Protein AF-F0UV39-F1 (afdb_monomer)

Radius of gyration: 35.72 Å; Cα contacts (8 Å, |Δi|>4): 2; chains: 1; bounding box: 64×49×95 Å

Foldseek 3Di:
DDDPPCPPVVVVVVVVVVVVVVVVVVVVVVVVVVVVVVVVVVVVVVVVVVVVVVPDDDDCPDDQDPVNVVVPDDPDDPPPDDDDDDDPDPDDPPPDDPDPPVVVVVVVVVVVVVVD

Organism: Ajellomyces capsulatus (strain H88) (NCBI:txid544711)

Secondary structure (DSSP, 8-state):
--------HHHHHHHHHHHHHHHHHHHHHHHHHHHHHHHHHHHHHHHHHHHHHHTPPPP-SSPPPHHHHHHT-PPPP-------PPPP-S-----PPPPPGGGTHHHHHHHHHT--

Sequence (116 aa):
MGKGLENTPLDLVEGFDQINKACEYGMVSATIMKKQYQDIFTVNEKERQKRQRSNRPIQREEGLTREEAAELTIPDAEPVEQPVIQPPVPGQVRDCLPPSVACRARAHVMEWSNKR

Solvent-accessible surface area (backbone atoms only — not comparable to full-atom values): 7573 Å² total; per-residue (Å²): 136,82,81,77,82,77,79,50,75,65,60,56,52,54,49,49,53,51,51,52,52,51,52,52,50,49,52,52,51,52,50,53,51,52,51,54,49,52,53,54,49,52,53,50,51,52,52,51,52,50,51,54,60,72,67,51,78,80,83,73,91,81,65,84,45,75,64,60,51,54,72,69,50,76,76,78,74,75,84,72,85,66,83,86,74,80,80,80,77,93,77,79,76,76,79,72,76,73,80,60,76,73,63,67,63,51,58,72,55,51,62,66,63,74,76,113

Structure (mmCIF, N/CA/C/O backbone):
data_AF-F0UV39-F1
#
_entry.id   AF-F0UV39-F1
#
loop_
_atom_site.group_PDB
_atom_site.id
_atom_site.type_symbol
_atom_site.label_atom_id
_atom_site.label_alt_id
_atom_site.label_comp_id
_atom_site.label_asym_id
_atom_site.label_entity_id
_atom_site.label_seq_id
_atom_site.pdbx_PDB_ins_code
_atom_site.Cartn_x
_atom_site.Cartn_y
_atom_site.Cartn_z
_atom_site.occupancy
_atom_site.B_iso_or_equiv
_atom_site.auth_seq_id
_atom_site.auth_comp_id
_atom_site.auth_asym_id
_atom_site.auth_atom_id
_atom_site.pdbx_PDB_model_num
ATOM 1 N N . MET A 1 1 ? 42.030 4.251 -36.827 1.00 40.44 1 MET A N 1
ATOM 2 C CA . MET A 1 1 ? 40.898 3.348 -37.122 1.00 40.44 1 MET A CA 1
ATOM 3 C C . MET A 1 1 ? 39.705 3.803 -36.294 1.00 40.44 1 MET A C 1
ATOM 5 O O . MET A 1 1 ? 39.590 3.414 -35.141 1.00 40.44 1 MET A O 1
ATOM 9 N N . GLY A 1 2 ? 38.898 4.721 -36.828 1.00 50.06 2 GLY A N 1
ATOM 10 C CA . GLY A 1 2 ? 37.677 5.171 -36.160 1.00 50.06 2 GLY A CA 1
ATO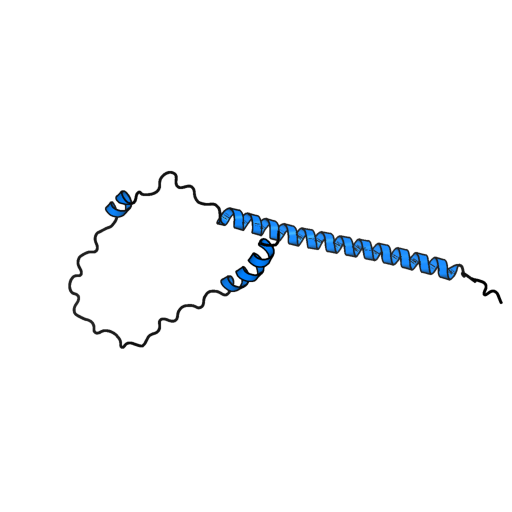M 11 C C . GLY A 1 2 ? 36.570 4.169 -36.448 1.00 50.06 2 GLY A C 1
ATOM 12 O O . GLY A 1 2 ? 36.249 3.946 -37.612 1.00 50.06 2 GLY A O 1
ATOM 13 N N . LYS A 1 3 ? 36.026 3.528 -35.414 1.00 52.56 3 LYS A N 1
ATOM 14 C CA . LYS A 1 3 ? 34.785 2.771 -35.562 1.00 52.56 3 LYS A CA 1
ATOM 15 C C . LYS A 1 3 ? 33.659 3.796 -35.620 1.00 52.56 3 LYS A C 1
ATOM 17 O O . LYS A 1 3 ? 33.402 4.476 -34.631 1.00 52.56 3 LYS A O 1
ATOM 22 N N . GLY A 1 4 ? 33.077 3.958 -36.805 1.00 50.16 4 GLY A N 1
ATOM 23 C CA . GLY A 1 4 ? 31.847 4.711 -36.980 1.00 50.16 4 GLY A CA 1
ATOM 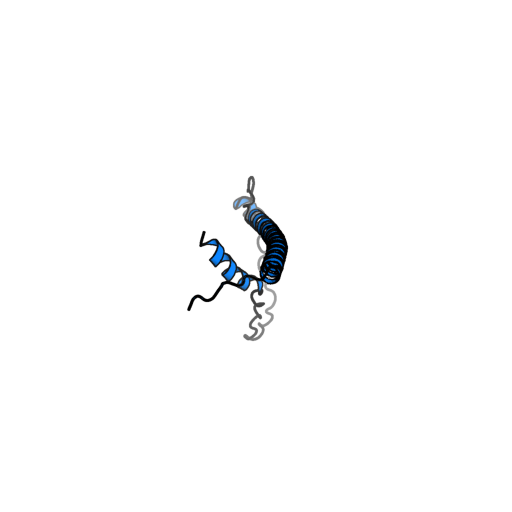24 C C . GLY A 1 4 ? 30.766 4.078 -36.114 1.00 50.16 4 GLY A C 1
ATOM 25 O O . GLY A 1 4 ? 30.507 2.881 -36.215 1.00 50.16 4 GLY A O 1
ATOM 26 N N . LEU A 1 5 ? 30.196 4.879 -35.219 1.00 58.59 5 LEU A N 1
ATOM 27 C CA . LEU A 1 5 ? 28.942 4.583 -34.540 1.00 58.59 5 LEU A CA 1
ATOM 28 C C . LEU A 1 5 ? 27.835 4.630 -35.595 1.00 58.59 5 LEU A C 1
ATOM 30 O O . LEU A 1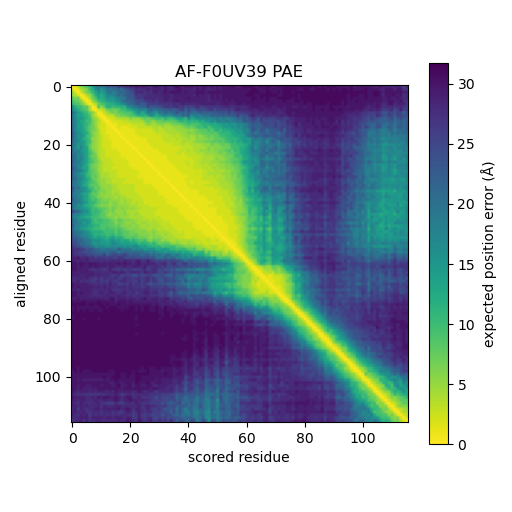 5 ? 27.194 5.660 -35.795 1.00 58.59 5 LEU A O 1
ATOM 34 N N . GLU A 1 6 ? 27.652 3.529 -36.316 1.00 56.22 6 GLU A N 1
ATOM 35 C CA . GLU A 1 6 ? 26.473 3.312 -37.148 1.00 56.22 6 GLU A CA 1
ATOM 36 C C . GLU A 1 6 ? 25.294 2.991 -36.225 1.00 56.22 6 GLU A C 1
ATOM 38 O O . GLU A 1 6 ? 24.884 1.845 -36.060 1.00 56.22 6 GLU A O 1
ATOM 43 N N . ASN A 1 7 ? 24.762 4.030 -35.577 1.00 62.28 7 ASN A N 1
ATOM 44 C CA . ASN A 1 7 ? 23.456 3.959 -34.936 1.00 62.28 7 ASN A CA 1
ATOM 45 C C . ASN A 1 7 ? 22.424 3.870 -36.061 1.00 62.28 7 ASN A C 1
ATOM 47 O O . ASN A 1 7 ? 22.028 4.874 -36.659 1.00 62.28 7 ASN A O 1
ATOM 51 N N . THR A 1 8 ? 22.056 2.641 -36.402 1.00 65.06 8 THR A N 1
ATOM 52 C CA . THR A 1 8 ? 21.027 2.369 -37.400 1.00 65.06 8 THR A CA 1
ATOM 53 C C . THR A 1 8 ? 19.691 2.857 -36.825 1.00 65.06 8 THR A C 1
ATOM 55 O O . THR A 1 8 ? 19.390 2.531 -35.680 1.00 65.06 8 THR A O 1
ATOM 58 N N . PRO A 1 9 ? 18.860 3.615 -37.561 1.00 64.62 9 PRO A N 1
ATOM 59 C CA . PRO A 1 9 ? 17.606 4.169 -37.031 1.00 64.62 9 PRO A CA 1
ATOM 60 C C . PRO A 1 9 ? 16.635 3.125 -36.446 1.00 64.62 9 PRO A C 1
ATOM 62 O O . PRO A 1 9 ? 15.813 3.473 -35.604 1.00 64.62 9 PRO A O 1
ATOM 65 N N . LEU A 1 10 ? 16.760 1.851 -36.836 1.00 67.50 10 LEU A N 1
ATOM 66 C CA . LEU A 1 10 ? 16.039 0.714 -36.248 1.00 67.50 10 LEU A CA 1
ATOM 67 C C . LEU A 1 10 ? 16.393 0.463 -34.771 1.00 67.50 10 LEU A C 1
ATOM 69 O O . LEU A 1 10 ? 15.491 0.264 -33.965 1.00 67.50 10 LEU A O 1
ATOM 73 N N . ASP A 1 11 ? 17.673 0.552 -34.406 1.00 79.25 11 ASP A N 1
ATOM 74 C CA . ASP A 1 11 ? 18.163 0.304 -33.040 1.00 79.25 11 ASP A CA 1
ATOM 75 C C . ASP A 1 11 ? 17.634 1.361 -32.052 1.00 79.25 11 ASP A C 1
ATOM 77 O O . ASP A 1 11 ? 17.268 1.076 -30.912 1.00 79.25 11 ASP A O 1
ATOM 81 N N . LEU A 1 12 ? 17.479 2.600 -32.531 1.00 84.31 12 LEU A N 1
ATOM 82 C CA . LEU A 1 12 ? 16.901 3.689 -31.749 1.00 84.31 12 LEU A CA 1
ATOM 83 C C . LEU A 1 12 ? 15.397 3.486 -31.492 1.00 84.31 12 LEU A C 1
ATOM 85 O O . LEU A 1 12 ? 14.927 3.731 -30.382 1.00 84.31 12 LEU A O 1
ATOM 89 N N . VAL A 1 13 ? 14.641 3.037 -32.500 1.00 87.56 13 VAL A N 1
ATOM 90 C CA . VAL A 1 13 ? 13.196 2.769 -32.373 1.00 87.56 13 VAL A CA 1
ATOM 91 C C . VAL A 1 13 ? 12.943 1.588 -31.435 1.00 87.56 13 VAL A C 1
ATOM 93 O O . VAL A 1 13 ? 12.091 1.682 -30.553 1.00 87.56 13 VAL A O 1
ATOM 96 N N . GLU A 1 14 ? 13.732 0.517 -31.548 1.00 90.62 14 GLU A N 1
ATOM 97 C CA . GLU A 1 14 ? 13.666 -0.622 -30.626 1.00 90.62 14 GLU A CA 1
ATOM 98 C C . GLU A 1 14 ? 14.023 -0.222 -29.187 1.00 90.62 14 GLU A C 1
ATOM 100 O O . GLU A 1 14 ? 13.368 -0.665 -28.238 1.00 90.62 14 GLU A O 1
ATOM 105 N N . GLY A 1 15 ? 15.010 0.662 -29.010 1.00 91.00 15 GLY A N 1
ATOM 106 C CA . GLY A 1 15 ? 15.348 1.242 -27.711 1.00 91.00 15 GLY A CA 1
ATOM 107 C C . GLY A 1 15 ? 14.188 2.030 -27.093 1.00 91.00 15 GLY A C 1
ATOM 108 O O . GLY A 1 15 ? 13.886 1.858 -25.910 1.00 91.00 15 GLY A O 1
ATOM 109 N N . PHE A 1 16 ? 13.481 2.844 -27.884 1.00 92.31 16 PHE A N 1
ATOM 110 C CA . PHE A 1 16 ? 12.291 3.563 -27.414 1.00 92.31 16 PHE A CA 1
ATOM 111 C C . PHE A 1 16 ? 11.148 2.621 -27.025 1.00 92.31 16 PHE A C 1
ATOM 113 O O . PHE A 1 16 ? 10.516 2.828 -25.988 1.00 92.31 16 PHE A O 1
ATOM 120 N N . ASP A 1 17 ? 10.917 1.553 -27.786 1.00 94.38 17 ASP A N 1
ATOM 121 C CA . ASP A 1 17 ? 9.909 0.547 -27.444 1.00 94.38 17 ASP A CA 1
ATOM 122 C C . ASP A 1 17 ? 10.227 -0.171 -26.130 1.00 94.38 17 ASP A C 1
ATOM 124 O O . ASP A 1 17 ? 9.328 -0.446 -25.331 1.00 94.38 17 ASP A O 1
ATOM 128 N N . GLN A 1 18 ? 11.503 -0.464 -25.870 1.00 95.50 18 GLN A N 1
ATOM 129 C CA . GLN A 1 18 ? 11.931 -1.044 -24.597 1.00 95.50 18 GLN A CA 1
ATOM 130 C C . GLN A 1 18 ? 11.714 -0.074 -23.431 1.00 95.50 18 GLN A C 1
ATOM 132 O O . GLN A 1 18 ? 11.235 -0.495 -22.376 1.00 95.50 18 GLN A O 1
ATOM 137 N N . ILE A 1 19 ? 12.002 1.217 -23.624 1.00 96.00 19 ILE A N 1
ATOM 138 C CA . ILE A 1 19 ? 11.745 2.260 -22.621 1.00 96.00 19 ILE A CA 1
ATOM 139 C C . ILE A 1 19 ? 10.245 2.352 -22.322 1.00 96.00 19 ILE A C 1
ATOM 141 O O . ILE A 1 19 ? 9.857 2.307 -21.156 1.00 96.00 19 ILE A O 1
ATOM 145 N N . ASN A 1 20 ? 9.396 2.399 -23.352 1.00 96.44 20 ASN A N 1
ATOM 146 C CA . ASN A 1 20 ? 7.942 2.456 -23.185 1.00 96.44 20 ASN A CA 1
ATOM 147 C C . ASN A 1 20 ? 7.418 1.241 -22.404 1.00 96.44 20 ASN A C 1
ATOM 149 O O . ASN A 1 20 ? 6.708 1.404 -21.410 1.00 96.44 20 ASN A O 1
ATOM 153 N N . LYS A 1 21 ? 7.849 0.028 -22.773 1.00 97.00 21 LYS A N 1
ATOM 154 C CA . LYS A 1 21 ? 7.489 -1.212 -22.063 1.00 97.00 21 LYS A CA 1
ATOM 155 C C . LYS A 1 21 ? 7.944 -1.199 -20.603 1.00 97.00 21 LYS A C 1
ATOM 157 O O . LYS A 1 21 ? 7.194 -1.610 -19.717 1.00 97.00 21 LYS A O 1
ATOM 162 N N . ALA A 1 22 ? 9.158 -0.720 -20.332 1.00 97.38 22 ALA A N 1
ATOM 163 C CA . ALA A 1 22 ? 9.676 -0.610 -18.972 1.00 97.38 22 ALA A CA 1
ATOM 164 C C . ALA A 1 22 ? 8.862 0.390 -18.135 1.00 97.38 22 ALA A C 1
ATOM 166 O O . ALA A 1 22 ? 8.543 0.107 -16.977 1.00 97.38 22 ALA A O 1
ATOM 167 N N . CYS A 1 23 ? 8.475 1.527 -18.721 1.00 97.62 23 CYS A N 1
ATOM 168 C CA . CYS A 1 23 ? 7.614 2.514 -18.074 1.00 97.62 23 CYS A CA 1
ATOM 169 C C . CYS A 1 23 ? 6.231 1.938 -17.745 1.00 97.62 23 CYS A C 1
ATOM 171 O O . CYS A 1 23 ? 5.766 2.081 -16.613 1.00 97.62 23 CYS A O 1
ATOM 173 N N . GLU A 1 24 ? 5.592 1.250 -18.692 1.00 97.38 24 GLU A N 1
ATOM 174 C CA . GLU A 1 24 ? 4.300 0.590 -18.480 1.00 97.38 24 GLU A CA 1
ATOM 175 C C . GLU A 1 24 ? 4.368 -0.440 -17.352 1.00 97.38 24 GLU A C 1
ATOM 177 O O . GLU A 1 24 ? 3.567 -0.396 -16.413 1.00 97.38 24 GLU A O 1
ATOM 182 N N . TYR A 1 25 ? 5.372 -1.318 -17.387 1.00 98.12 25 TYR A N 1
ATOM 183 C CA . TYR A 1 25 ? 5.578 -2.311 -16.340 1.00 98.12 25 TYR A CA 1
ATOM 184 C C . TYR A 1 25 ? 5.809 -1.655 -14.972 1.00 98.12 25 TYR A C 1
ATOM 186 O O . TYR A 1 25 ? 5.214 -2.065 -13.972 1.00 98.12 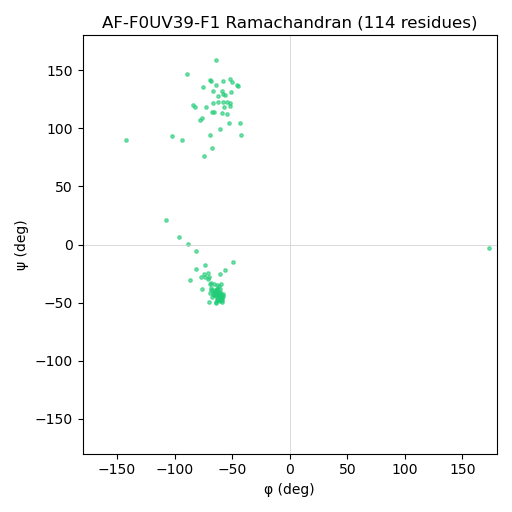25 TYR A O 1
ATOM 194 N N . GLY A 1 26 ? 6.619 -0.593 -14.926 1.00 98.12 26 GLY A N 1
ATOM 195 C CA . GLY A 1 26 ? 6.864 0.184 -13.714 1.00 98.12 26 GLY A CA 1
ATOM 196 C C . GLY A 1 26 ? 5.581 0.764 -13.115 1.00 98.12 26 GLY A C 1
ATOM 197 O O . GLY A 1 26 ? 5.350 0.634 -11.911 1.00 98.12 26 GLY A O 1
ATOM 198 N N . MET A 1 27 ? 4.702 1.336 -13.944 1.00 98.25 27 MET A N 1
ATOM 199 C CA . MET A 1 27 ? 3.410 1.875 -13.499 1.00 98.25 27 MET A CA 1
ATOM 200 C C . MET A 1 27 ? 2.472 0.786 -12.970 1.00 98.25 27 MET A C 1
ATOM 202 O O . MET A 1 27 ? 1.845 0.963 -11.919 1.00 98.25 27 MET A O 1
ATOM 206 N N . VAL A 1 28 ? 2.387 -0.351 -13.665 1.00 98.12 28 VAL A N 1
ATOM 207 C CA . VAL A 1 28 ? 1.564 -1.492 -13.235 1.00 98.12 28 VAL A CA 1
ATOM 208 C C . VAL A 1 28 ? 2.074 -2.036 -11.900 1.00 98.12 28 VAL A C 1
ATOM 210 O O . VAL A 1 28 ? 1.293 -2.183 -10.958 1.00 98.12 28 VAL A O 1
ATOM 213 N N . SER A 1 29 ? 3.386 -2.243 -11.771 1.00 97.88 29 SER A N 1
ATOM 214 C CA . SER A 1 29 ? 4.018 -2.702 -10.531 1.00 97.88 29 SER A CA 1
ATOM 215 C C . SER A 1 29 ? 3.765 -1.735 -9.371 1.00 97.88 29 SER A C 1
ATOM 217 O O . SER A 1 29 ? 3.323 -2.153 -8.299 1.00 97.88 29 SER A O 1
ATOM 219 N N . ALA A 1 30 ? 3.968 -0.430 -9.581 1.00 98.12 30 ALA A N 1
ATOM 220 C CA . ALA A 1 30 ? 3.712 0.589 -8.564 1.00 98.12 30 ALA A CA 1
ATOM 221 C C . ALA A 1 30 ? 2.239 0.607 -8.122 1.00 98.12 30 ALA A C 1
ATOM 223 O O . ALA A 1 30 ? 1.941 0.746 -6.934 1.00 98.12 30 ALA A O 1
ATOM 224 N N . THR A 1 31 ? 1.309 0.414 -9.058 1.00 98.12 31 THR A N 1
ATOM 225 C CA . THR A 1 31 ? -0.127 0.349 -8.760 1.00 98.12 31 THR A CA 1
ATOM 226 C C . THR A 1 31 ? -0.476 -0.876 -7.914 1.00 98.12 31 THR A C 1
ATOM 228 O O . THR A 1 31 ? -1.208 -0.754 -6.928 1.00 98.12 31 THR A O 1
ATOM 231 N N . ILE A 1 32 ? 0.083 -2.044 -8.246 1.00 98.19 32 ILE A N 1
ATOM 232 C CA . ILE A 1 32 ? -0.099 -3.277 -7.467 1.00 98.19 32 ILE A CA 1
ATOM 233 C C . ILE A 1 32 ? 0.439 -3.088 -6.046 1.00 98.19 32 ILE A C 1
ATOM 235 O O . ILE A 1 32 ? -0.277 -3.350 -5.078 1.00 98.19 32 ILE A O 1
ATOM 239 N N . MET A 1 33 ? 1.662 -2.567 -5.912 1.00 98.19 33 MET A N 1
ATOM 240 C CA . MET A 1 33 ? 2.281 -2.302 -4.611 1.00 98.19 33 MET A CA 1
ATOM 241 C C . MET A 1 33 ? 1.456 -1.324 -3.775 1.00 98.19 33 MET A C 1
ATOM 243 O O . MET A 1 33 ? 1.235 -1.563 -2.589 1.00 98.19 33 MET A O 1
ATOM 247 N N . LYS A 1 34 ? 0.958 -0.242 -4.384 1.00 97.94 34 LYS A N 1
ATOM 248 C CA . LYS A 1 34 ? 0.109 0.741 -3.702 1.00 97.94 34 LYS A CA 1
ATOM 249 C C . LYS A 1 34 ? -1.148 0.089 -3.131 1.00 97.94 34 LYS A C 1
ATOM 251 O O . LYS A 1 34 ? -1.484 0.348 -1.977 1.00 97.94 34 LYS A O 1
ATOM 256 N N . LYS A 1 35 ? -1.813 -0.772 -3.907 1.00 97.69 35 LYS A N 1
ATOM 257 C CA . LYS A 1 35 ? -3.005 -1.498 -3.454 1.00 97.69 35 LYS A CA 1
ATOM 258 C C . LYS A 1 35 ? -2.678 -2.445 -2.298 1.00 97.69 35 LYS A C 1
ATOM 260 O O . LYS A 1 35 ? -3.312 -2.368 -1.252 1.00 97.69 35 LYS A O 1
ATOM 265 N N . GLN A 1 36 ? -1.643 -3.271 -2.451 1.00 97.94 36 GLN A N 1
ATOM 266 C CA . GLN A 1 36 ? -1.209 -4.198 -1.401 1.00 97.94 36 GLN A CA 1
ATOM 267 C C . GLN A 1 36 ? -0.852 -3.464 -0.104 1.00 97.94 36 GLN A C 1
ATOM 269 O O . GLN A 1 36 ? -1.245 -3.885 0.983 1.00 97.94 36 GLN A O 1
ATOM 274 N N . TYR A 1 37 ? -0.149 -2.337 -0.212 1.00 98.19 37 TYR A N 1
ATOM 275 C CA . TYR A 1 37 ? 0.195 -1.512 0.937 1.00 98.19 37 TYR A CA 1
ATOM 276 C C . TYR A 1 37 ? -1.050 -0.958 1.635 1.00 98.19 37 TYR A C 1
ATOM 278 O O . TYR A 1 37 ? -1.155 -1.045 2.857 1.00 98.19 37 TYR A O 1
ATOM 286 N N . GLN A 1 38 ? -2.005 -0.416 0.874 1.00 98.06 38 GLN A N 1
ATOM 287 C CA . GLN A 1 38 ? -3.264 0.096 1.417 1.00 98.06 38 GLN A CA 1
ATOM 288 C C . GLN A 1 38 ? -4.071 -0.998 2.123 1.00 98.06 38 GLN A C 1
ATOM 290 O O . GLN A 1 38 ? -4.604 -0.751 3.207 1.00 98.06 38 GLN A O 1
ATOM 295 N N . ASP A 1 39 ? -4.120 -2.205 1.559 1.00 97.75 39 ASP A N 1
ATOM 296 C CA . ASP A 1 39 ? -4.830 -3.343 2.144 1.00 97.75 39 ASP A CA 1
ATOM 297 C C . ASP A 1 39 ? -4.196 -3.760 3.481 1.00 97.75 39 ASP A C 1
ATOM 299 O O . ASP A 1 39 ? -4.885 -3.838 4.504 1.00 97.75 39 ASP A O 1
ATOM 303 N N . ILE A 1 40 ? -2.869 -3.935 3.508 1.00 97.56 40 ILE A N 1
ATOM 304 C CA . ILE A 1 40 ? -2.111 -4.255 4.729 1.00 97.56 40 ILE A CA 1
ATOM 305 C C . ILE A 1 40 ? -2.296 -3.159 5.780 1.00 97.56 40 ILE A C 1
ATOM 307 O O . ILE A 1 40 ? -2.567 -3.451 6.946 1.00 97.56 40 ILE A O 1
ATOM 311 N N . PHE A 1 41 ? -2.173 -1.894 5.377 1.00 97.75 41 PHE A N 1
ATOM 312 C CA . PHE A 1 41 ? -2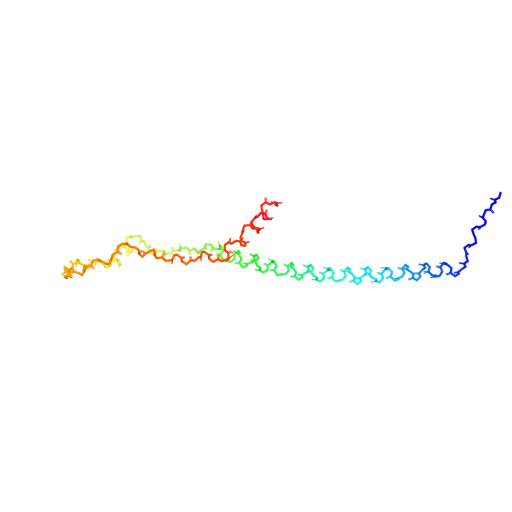.351 -0.754 6.267 1.00 97.75 41 PHE A CA 1
ATOM 313 C C . PHE A 1 41 ? -3.756 -0.735 6.878 1.00 97.75 41 PHE A C 1
ATOM 315 O O . PHE A 1 41 ? -3.900 -0.599 8.090 1.00 97.75 41 PHE A O 1
ATOM 322 N N . THR A 1 42 ? -4.789 -0.950 6.063 1.00 97.69 42 THR A N 1
ATOM 323 C CA . THR A 1 42 ? -6.188 -0.977 6.509 1.00 97.69 42 THR A CA 1
ATOM 324 C C . THR A 1 42 ? -6.443 -2.104 7.509 1.00 97.69 42 THR A C 1
ATOM 326 O O . THR A 1 42 ? -7.098 -1.886 8.531 1.00 97.69 42 THR A O 1
ATOM 329 N N . VAL A 1 43 ? -5.929 -3.311 7.249 1.00 97.81 43 VAL A N 1
ATOM 330 C CA . VAL A 1 43 ? -6.047 -4.442 8.183 1.00 97.81 43 VAL A CA 1
ATOM 331 C C . VAL A 1 43 ? -5.317 -4.140 9.492 1.00 97.81 43 VAL A C 1
ATOM 333 O O . VAL A 1 43 ? -5.893 -4.305 10.569 1.00 97.81 43 VAL A O 1
ATOM 336 N N . ASN A 1 44 ? -4.089 -3.628 9.414 1.00 97.12 44 ASN A N 1
ATOM 337 C CA . ASN A 1 44 ? -3.289 -3.285 10.588 1.00 97.12 44 ASN A CA 1
ATOM 338 C C . ASN A 1 44 ? -3.932 -2.186 11.436 1.00 97.12 44 ASN A C 1
ATOM 340 O O . ASN A 1 44 ? -3.922 -2.275 12.663 1.00 97.12 44 ASN A O 1
ATOM 344 N N . GLU A 1 45 ? -4.518 -1.170 10.808 1.00 97.38 45 GLU A N 1
ATOM 345 C CA . GLU A 1 45 ? -5.187 -0.086 11.522 1.00 97.38 45 GLU A CA 1
ATOM 346 C C . GLU A 1 45 ? -6.460 -0.586 12.219 1.00 97.38 45 GLU A C 1
ATOM 348 O O . GLU A 1 45 ? -6.692 -0.263 13.384 1.00 97.38 45 GLU A O 1
ATOM 353 N N . LYS A 1 46 ? -7.238 -1.475 11.583 1.00 96.69 46 LYS A N 1
ATOM 354 C CA . LYS A 1 46 ? -8.371 -2.147 12.246 1.00 96.69 46 LYS A CA 1
ATOM 355 C C . LYS A 1 46 ? -7.916 -2.962 13.456 1.00 96.69 46 LYS A C 1
ATOM 357 O O . LYS A 1 46 ? -8.526 -2.866 14.520 1.00 96.69 46 LYS A O 1
ATOM 362 N N . GLU A 1 47 ? -6.841 -3.735 13.326 1.00 95.88 47 GLU A N 1
ATOM 363 C CA . GLU A 1 47 ? -6.284 -4.504 14.444 1.00 95.88 47 GLU A CA 1
ATOM 364 C C . GLU A 1 47 ? -5.757 -3.598 15.562 1.00 95.88 47 GLU A C 1
ATOM 366 O O . GLU A 1 47 ? -5.997 -3.856 16.744 1.00 95.88 47 GLU A O 1
ATOM 371 N N . ARG A 1 48 ? -5.116 -2.479 15.220 1.00 94.94 48 ARG A N 1
ATOM 372 C CA . ARG A 1 48 ? -4.691 -1.466 16.191 1.00 94.94 48 ARG A CA 1
ATOM 373 C C . ARG A 1 48 ? -5.885 -0.878 16.941 1.00 94.94 48 ARG A C 1
ATOM 375 O O . ARG A 1 48 ? -5.832 -0.767 18.165 1.00 94.94 48 ARG A O 1
ATOM 382 N N . GLN A 1 49 ? -6.966 -0.540 16.241 1.00 95.88 49 GLN A N 1
ATOM 383 C CA . GLN A 1 49 ? -8.192 -0.034 16.858 1.00 95.88 49 GLN A CA 1
ATOM 384 C C . GLN A 1 49 ? -8.838 -1.073 17.776 1.00 95.88 49 GLN A C 1
ATOM 386 O O . GLN A 1 49 ? -9.243 -0.727 18.884 1.00 95.88 49 GLN A O 1
ATOM 391 N N . LYS A 1 50 ? -8.895 -2.348 17.369 1.00 95.19 50 LYS A N 1
ATOM 392 C CA . LYS A 1 50 ? -9.384 -3.436 18.230 1.00 95.19 50 LYS A CA 1
ATOM 393 C C . LYS A 1 50 ? -8.560 -3.551 19.507 1.00 95.19 50 LYS A C 1
ATOM 395 O O . LYS A 1 50 ? -9.147 -3.592 20.581 1.00 95.19 50 LYS A O 1
ATOM 400 N N . ARG A 1 51 ? -7.226 -3.523 19.405 1.00 93.62 51 ARG A N 1
ATOM 401 C CA . ARG A 1 51 ? -6.325 -3.553 20.572 1.00 93.62 51 ARG A CA 1
ATOM 402 C C . ARG A 1 51 ? -6.540 -2.362 21.496 1.00 93.62 51 ARG A C 1
ATOM 404 O O . ARG A 1 51 ? -6.582 -2.523 22.709 1.00 93.62 51 ARG A O 1
ATOM 411 N N . GLN A 1 52 ? -6.700 -1.165 20.936 1.00 92.69 52 GLN A N 1
ATOM 412 C CA . GLN A 1 52 ? -7.012 0.016 21.739 1.00 92.69 52 GLN A CA 1
ATOM 413 C C . GLN A 1 52 ? -8.356 -0.137 22.448 1.00 92.69 52 GLN A C 1
ATOM 415 O O . GLN A 1 52 ? -8.447 0.193 23.620 1.00 92.69 52 GLN A O 1
ATOM 420 N N . ARG A 1 53 ? -9.387 -0.656 21.772 1.00 92.50 53 ARG A N 1
ATOM 421 C CA . ARG A 1 53 ? -10.698 -0.908 22.388 1.00 92.50 53 ARG A CA 1
ATOM 422 C C . ARG A 1 53 ? -10.625 -1.978 23.476 1.00 92.50 53 ARG A C 1
ATOM 424 O O . ARG A 1 53 ? -11.191 -1.762 24.536 1.00 92.50 53 ARG A O 1
ATOM 431 N N . SER A 1 54 ? -9.917 -3.085 23.246 1.00 89.69 54 SER A N 1
ATOM 432 C CA . SER A 1 54 ? -9.791 -4.175 24.224 1.00 89.69 54 SER A CA 1
ATOM 433 C C . SER A 1 54 ? -8.981 -3.778 25.455 1.00 89.69 54 SER A C 1
ATOM 435 O O . SER A 1 54 ? -9.253 -4.264 26.543 1.00 89.69 54 SER A O 1
ATOM 437 N N . ASN A 1 55 ? -7.984 -2.909 25.283 1.00 91.44 55 ASN A N 1
ATOM 438 C CA . ASN A 1 55 ? -7.122 -2.453 26.372 1.00 91.44 55 ASN A CA 1
ATOM 439 C C . ASN A 1 55 ? -7.673 -1.215 27.090 1.00 91.44 55 ASN A C 1
ATOM 441 O O . ASN A 1 55 ? -7.015 -0.710 27.998 1.00 91.44 55 ASN A O 1
ATOM 445 N N . ARG A 1 56 ? -8.837 -0.686 26.685 1.00 87.31 56 ARG A N 1
ATOM 446 C CA . ARG A 1 56 ? -9.462 0.417 27.416 1.00 87.31 56 ARG A CA 1
ATOM 447 C C . ARG A 1 56 ? -9.890 -0.095 28.791 1.00 87.31 56 ARG A C 1
ATOM 449 O O . ARG A 1 56 ? -10.673 -1.044 28.850 1.00 87.31 56 ARG A O 1
ATOM 456 N N . PRO A 1 57 ? -9.404 0.515 29.883 1.00 81.69 57 PRO A N 1
ATOM 457 C CA . PRO A 1 57 ? -9.903 0.185 31.204 1.00 81.69 57 PRO A CA 1
ATOM 458 C C . PRO A 1 57 ? -11.381 0.574 31.280 1.00 81.69 57 PRO A C 1
ATOM 460 O O . PRO A 1 57 ? -11.783 1.637 30.802 1.00 81.69 57 PRO A O 1
ATOM 463 N N . ILE A 1 58 ? -12.189 -0.298 31.875 1.00 80.56 58 ILE A N 1
ATOM 464 C CA . ILE A 1 58 ? -13.574 0.023 32.212 1.00 80.56 58 ILE A CA 1
ATOM 465 C C . ILE A 1 58 ? -13.513 0.980 33.405 1.00 80.56 58 ILE A C 1
ATOM 467 O O . ILE A 1 58 ? -12.957 0.622 34.447 1.00 80.56 58 ILE A O 1
ATOM 471 N N . GLN A 1 59 ? -14.030 2.199 33.235 1.00 77.25 59 GLN A N 1
ATOM 472 C CA . GLN A 1 59 ? -14.163 3.146 34.341 1.00 77.25 59 GLN A CA 1
ATOM 473 C C . GLN A 1 59 ? -15.113 2.541 35.377 1.00 77.25 59 GLN A C 1
ATOM 475 O O . GLN A 1 59 ? -16.195 2.071 35.028 1.00 77.25 59 GLN A O 1
ATOM 480 N N . ARG A 1 60 ? -14.681 2.493 36.637 1.00 70.19 60 ARG A N 1
ATOM 481 C CA . ARG A 1 60 ? -15.511 2.056 37.760 1.00 70.19 60 ARG A CA 1
ATOM 482 C C . ARG A 1 60 ? -15.966 3.311 38.495 1.00 70.19 60 ARG A C 1
ATOM 484 O O . ARG A 1 60 ? -15.202 3.823 39.303 1.00 70.19 60 ARG A O 1
ATOM 491 N N . GLU A 1 61 ? -17.144 3.830 38.157 1.00 70.62 61 GLU A N 1
ATOM 492 C CA . GLU A 1 61 ? -17.747 4.943 38.909 1.00 70.62 61 GLU A CA 1
ATOM 493 C C . GLU A 1 61 ? -18.350 4.448 40.231 1.00 70.62 61 GLU A C 1
ATOM 495 O O . GLU A 1 61 ? -18.137 5.079 41.257 1.00 70.62 61 GLU A O 1
ATOM 500 N N . GLU A 1 62 ? -18.974 3.267 40.248 1.00 69.88 62 GLU A N 1
ATOM 501 C CA . GLU A 1 62 ? -19.532 2.643 41.456 1.00 69.88 62 GLU A CA 1
ATOM 502 C C . GLU A 1 62 ? -19.301 1.128 41.373 1.00 69.88 62 GLU A C 1
ATOM 504 O O . GLU A 1 62 ? -20.052 0.376 40.752 1.00 69.88 62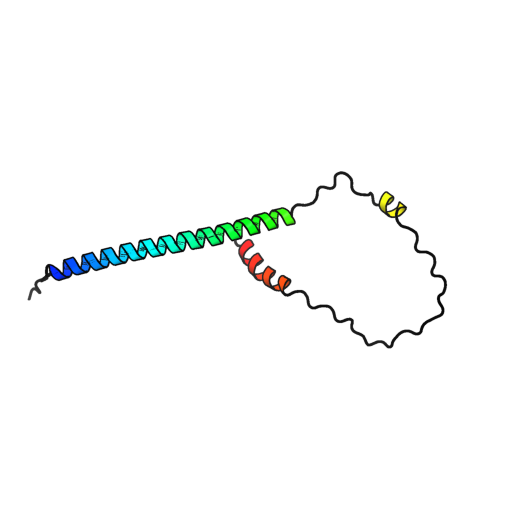 GLU A O 1
ATOM 509 N N . GLY A 1 63 ? -18.162 0.675 41.895 1.00 71.25 63 GLY A N 1
ATOM 510 C CA . GLY A 1 63 ? -17.900 -0.749 42.087 1.00 71.25 63 GLY A CA 1
ATOM 511 C C . GLY A 1 63 ? -18.391 -1.184 43.460 1.00 71.25 63 GLY A C 1
ATOM 512 O O . GLY A 1 63 ? -18.271 -0.412 44.405 1.00 71.25 63 GLY A O 1
ATOM 513 N N . LEU A 1 64 ? -18.873 -2.424 43.569 1.00 74.88 64 LEU A N 1
ATOM 514 C CA . LEU A 1 64 ? -19.199 -3.042 44.853 1.00 74.88 64 LEU A CA 1
ATOM 515 C C . LEU A 1 64 ? -17.988 -2.917 45.791 1.00 74.88 64 LEU A C 1
ATOM 517 O O . LEU A 1 64 ? -16.890 -3.387 45.457 1.00 74.88 64 LEU A O 1
ATOM 521 N N . THR A 1 65 ? -18.170 -2.236 46.919 1.00 80.62 65 THR A N 1
ATOM 522 C CA . THR A 1 65 ? -17.119 -2.093 47.929 1.00 80.62 65 THR A CA 1
ATOM 523 C C . THR A 1 65 ? -16.770 -3.461 48.508 1.00 80.62 65 THR A C 1
ATOM 525 O O . THR A 1 65 ? -17.528 -4.428 48.399 1.00 80.62 65 THR A O 1
ATOM 528 N N . ARG A 1 66 ? -15.575 -3.587 49.090 1.00 77.00 66 ARG A N 1
ATOM 529 C CA . ARG A 1 66 ? -15.124 -4.864 49.661 1.00 77.00 66 ARG A CA 1
ATOM 530 C C . ARG A 1 66 ? -16.074 -5.327 50.767 1.00 77.00 66 ARG A C 1
ATOM 532 O O . ARG A 1 66 ? -16.280 -6.525 50.936 1.00 77.00 66 ARG A O 1
ATOM 539 N N . GLU A 1 67 ? -16.630 -4.370 51.491 1.00 78.62 67 GLU A N 1
ATOM 540 C CA . GLU A 1 67 ? -17.582 -4.542 52.574 1.00 78.62 67 GLU A CA 1
ATOM 541 C C . GLU A 1 67 ? -18.940 -5.019 52.036 1.00 78.62 67 GLU A C 1
ATOM 543 O O . GLU A 1 67 ? -19.424 -6.054 52.482 1.00 78.62 67 GLU A O 1
ATOM 548 N N . GLU A 1 68 ? -19.488 -4.370 51.002 1.00 77.25 68 GLU A N 1
ATOM 549 C CA . GLU A 1 68 ? -20.721 -4.824 50.330 1.00 77.25 68 GLU A CA 1
ATOM 550 C C . GLU A 1 68 ? -20.553 -6.214 49.692 1.00 77.25 68 GLU A C 1
ATOM 552 O O . GLU A 1 68 ? -21.467 -7.035 49.708 1.00 77.25 68 GLU A O 1
ATOM 557 N N . ALA A 1 69 ? -19.367 -6.525 49.160 1.00 81.19 69 ALA A N 1
ATOM 558 C CA . ALA A 1 69 ? -19.057 -7.855 48.639 1.00 81.19 69 ALA A CA 1
ATOM 559 C C . ALA A 1 69 ? -19.009 -8.922 49.744 1.00 81.19 69 ALA A C 1
ATOM 561 O O . ALA A 1 69 ? -19.473 -10.046 49.541 1.00 81.19 69 ALA A O 1
ATOM 562 N N . ALA A 1 70 ? -18.458 -8.578 50.910 1.00 81.31 70 ALA A N 1
ATOM 563 C CA . ALA A 1 70 ? -18.405 -9.469 52.063 1.00 81.31 70 ALA A CA 1
ATOM 564 C C . ALA A 1 70 ? -19.803 -9.727 52.644 1.00 81.31 70 ALA A C 1
ATOM 566 O O . ALA A 1 70 ? -20.101 -10.856 53.018 1.00 81.31 70 ALA A O 1
ATOM 567 N N . GLU A 1 71 ? -20.675 -8.719 52.658 1.00 80.12 71 GLU A N 1
ATOM 568 C CA . GLU A 1 71 ? -22.053 -8.843 53.148 1.00 80.12 71 GLU A CA 1
ATOM 569 C C . GLU A 1 71 ? -22.941 -9.685 52.214 1.00 80.12 71 GLU A C 1
ATOM 571 O O . GLU A 1 71 ? -23.843 -10.386 52.668 1.00 80.12 71 GLU A O 1
ATOM 576 N N . LEU A 1 72 ? -22.634 -9.705 50.912 1.00 79.56 72 LEU A N 1
ATOM 577 C CA . LEU A 1 72 ? -23.257 -10.608 49.935 1.00 79.56 72 LEU A CA 1
ATOM 578 C C . LEU A 1 72 ? -22.647 -12.020 49.919 1.00 79.56 72 LEU A C 1
ATOM 580 O O . LEU A 1 72 ? -23.146 -12.899 49.209 1.00 79.56 72 LEU A O 1
ATOM 584 N N . THR A 1 73 ? -21.570 -12.259 50.672 1.00 80.06 73 THR A N 1
ATOM 585 C CA . THR A 1 73 ? -20.964 -13.587 50.771 1.00 80.06 73 THR A CA 1
ATOM 586 C C . THR A 1 73 ? -21.807 -14.441 51.713 1.00 80.06 73 THR A C 1
ATOM 588 O O . THR A 1 73 ? -21.791 -14.253 52.927 1.00 80.06 73 THR A O 1
ATOM 591 N N . ILE A 1 74 ? -22.550 -15.399 51.153 1.00 78.75 74 ILE A N 1
ATOM 592 C CA . ILE A 1 74 ? -23.231 -16.427 51.946 1.00 78.75 74 ILE A CA 1
ATOM 593 C C . ILE A 1 74 ? -22.135 -17.221 52.674 1.00 78.75 74 ILE A C 1
ATOM 595 O O . ILE A 1 74 ? -21.240 -17.737 51.997 1.00 78.75 74 ILE A O 1
ATOM 599 N N . PRO A 1 75 ? -22.153 -17.305 54.018 1.00 73.44 75 PRO A N 1
ATOM 600 C CA . PRO A 1 75 ? -21.210 -18.145 54.737 1.00 73.44 75 PRO A CA 1
ATOM 601 C C . PRO A 1 75 ? -21.376 -19.582 54.248 1.00 73.44 75 PRO A C 1
ATOM 603 O O . PRO A 1 75 ? -22.501 -20.075 54.140 1.00 73.44 75 PRO A O 1
ATOM 606 N N . ASP A 1 76 ? -20.255 -20.227 53.926 1.00 64.94 76 ASP A N 1
ATOM 607 C CA . ASP A 1 76 ? -20.239 -21.643 53.578 1.00 64.94 76 ASP A CA 1
ATOM 608 C C . ASP A 1 76 ? -20.960 -22.393 54.703 1.00 64.94 76 ASP A C 1
ATOM 610 O O . ASP A 1 76 ? -20.614 -22.240 55.880 1.00 64.94 76 ASP A O 1
ATOM 614 N N . ALA A 1 77 ? -22.020 -23.127 54.358 1.00 64.50 77 ALA A N 1
ATOM 615 C CA . ALA A 1 77 ? -22.696 -23.965 55.333 1.00 64.50 77 ALA A CA 1
ATOM 616 C C . ALA A 1 77 ? -21.643 -24.912 55.910 1.00 64.50 77 ALA A C 1
ATOM 618 O O . ALA A 1 77 ? -20.902 -25.530 55.140 1.00 64.50 77 ALA A O 1
ATOM 619 N N . GLU A 1 78 ? -21.549 -24.978 57.244 1.00 61.84 78 GLU A N 1
ATOM 620 C CA . GLU A 1 78 ? -20.576 -25.840 57.910 1.00 61.84 78 GLU A CA 1
ATOM 621 C C . GLU A 1 78 ? -20.584 -27.227 57.263 1.00 61.84 78 GLU A C 1
ATOM 623 O O . GLU A 1 78 ? -21.669 -27.739 56.952 1.00 61.84 78 GLU A O 1
ATOM 628 N N . PRO A 1 79 ? -19.407 -27.833 57.027 1.00 53.94 79 PRO A N 1
ATOM 629 C CA . PRO A 1 79 ? -19.333 -29.151 56.434 1.00 53.94 79 PRO A CA 1
ATOM 630 C C . PRO A 1 79 ? -20.065 -30.127 57.353 1.00 53.94 79 PRO A C 1
ATOM 632 O O . PRO A 1 79 ? -19.533 -30.591 58.357 1.00 53.94 79 PRO A O 1
ATOM 635 N N . VAL A 1 80 ? -21.314 -30.438 57.007 1.00 53.62 80 VAL A N 1
ATOM 636 C CA . VAL A 1 80 ? -21.996 -31.617 57.518 1.00 53.62 80 VAL A CA 1
ATOM 637 C C . VAL A 1 80 ? -21.117 -32.781 57.094 1.00 53.62 80 VAL A C 1
ATOM 639 O O . VAL A 1 80 ? -20.958 -33.008 55.895 1.00 53.62 80 VAL A O 1
ATOM 642 N N . GLU A 1 81 ? -20.516 -33.453 58.078 1.00 56.81 81 GLU A N 1
ATOM 643 C CA . GLU A 1 81 ? -19.755 -34.696 57.938 1.00 56.81 81 GLU A CA 1
ATOM 644 C C . GLU A 1 81 ? -20.502 -35.643 56.987 1.00 56.81 81 GLU A C 1
ATOM 646 O O . GLU A 1 81 ? -21.425 -36.365 57.371 1.00 56.81 81 GLU A O 1
ATOM 651 N N . GLN A 1 82 ? -20.138 -35.605 55.705 1.00 55.94 82 GLN A N 1
ATOM 652 C CA . GLN A 1 82 ? -20.519 -36.642 54.766 1.00 55.94 82 GLN A CA 1
ATOM 653 C C . GLN A 1 82 ? -19.632 -37.848 55.061 1.00 55.94 82 GLN A C 1
ATOM 655 O O . GLN A 1 82 ? -18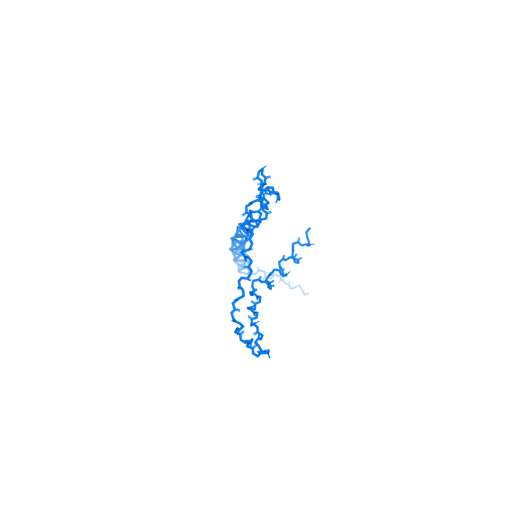.424 -37.684 55.253 1.00 55.94 82 GLN A O 1
ATOM 660 N N . PRO A 1 83 ? -20.199 -39.065 55.099 1.00 50.19 83 PRO A N 1
ATOM 661 C CA . PRO A 1 83 ? -19.432 -40.256 55.404 1.00 50.19 83 PRO A CA 1
ATOM 662 C C . PRO A 1 83 ? -18.295 -40.392 54.392 1.00 50.19 83 PRO A C 1
ATOM 664 O O . PRO A 1 83 ? -18.508 -40.314 53.182 1.00 50.19 83 PRO A O 1
ATOM 667 N N . VAL A 1 84 ? -17.089 -40.579 54.925 1.00 46.38 84 VAL A N 1
ATOM 668 C CA . VAL A 1 84 ? -15.825 -40.733 54.203 1.00 46.38 84 VAL A CA 1
ATOM 669 C C . VAL A 1 84 ? -15.990 -41.667 53.001 1.00 46.38 84 VAL A C 1
ATOM 671 O O . VAL A 1 84 ? -16.025 -42.890 53.141 1.00 46.38 84 VAL A O 1
ATOM 674 N N . ILE A 1 85 ? -16.042 -41.093 51.798 1.00 55.41 85 ILE A N 1
ATOM 675 C CA . ILE A 1 85 ? -15.751 -41.830 50.571 1.00 55.41 85 ILE A CA 1
ATOM 676 C C . ILE A 1 85 ? -14.232 -41.802 50.422 1.00 55.41 85 ILE A C 1
ATOM 678 O O . ILE A 1 85 ? -13.612 -40.740 50.386 1.00 55.41 85 ILE A O 1
ATOM 682 N N . GLN A 1 86 ? -13.636 -42.991 50.404 1.00 52.16 86 GLN A N 1
ATOM 683 C CA . GLN A 1 86 ? -12.194 -43.201 50.303 1.00 52.16 86 GLN A CA 1
ATOM 684 C C . GLN A 1 86 ? -11.590 -42.425 49.114 1.00 52.16 86 GLN A C 1
ATOM 686 O O . GLN A 1 86 ? -12.210 -42.359 48.049 1.00 52.16 86 GLN A O 1
ATOM 691 N N . PRO A 1 87 ? -10.378 -41.860 49.256 1.00 50.50 87 PRO A N 1
ATOM 692 C CA . PRO A 1 87 ? -9.745 -41.103 48.185 1.00 50.50 87 PRO A CA 1
ATOM 693 C C . PRO A 1 87 ? -9.336 -42.031 47.028 1.00 50.50 87 PRO A C 1
ATOM 695 O O . PRO A 1 87 ? -8.841 -43.136 47.273 1.00 50.50 87 PRO A O 1
ATOM 698 N N . PRO A 1 88 ? -9.479 -41.605 45.760 1.00 50.97 88 PRO A N 1
ATOM 699 C CA . PRO A 1 88 ? -8.877 -42.324 44.652 1.00 50.97 88 PRO A CA 1
ATOM 700 C C . PRO A 1 88 ? -7.348 -42.195 44.729 1.00 50.97 88 PRO A C 1
ATOM 702 O O . PRO A 1 88 ? -6.799 -41.148 45.073 1.00 50.97 88 PRO A O 1
ATOM 705 N N . VAL A 1 89 ? -6.680 -43.303 44.420 1.00 46.72 89 VAL A N 1
ATOM 706 C CA . VAL A 1 89 ? -5.225 -43.514 44.429 1.00 46.72 89 VAL A CA 1
ATOM 707 C C . VAL A 1 89 ? -4.456 -42.341 43.779 1.00 46.72 89 VAL A C 1
ATOM 709 O O . VAL A 1 89 ? -4.857 -41.870 42.709 1.00 46.72 89 VAL A O 1
ATOM 712 N N . PRO A 1 90 ? -3.336 -41.872 44.370 1.00 42.94 90 PRO A N 1
ATOM 713 C CA . PRO A 1 90 ? -2.546 -40.769 43.830 1.00 42.94 90 PRO A CA 1
ATOM 714 C C . PRO A 1 90 ? -1.881 -41.189 42.515 1.00 42.94 90 PRO A C 1
ATOM 716 O O . PRO A 1 90 ? -1.016 -42.061 42.486 1.00 42.94 90 PRO A O 1
ATOM 719 N N . GLY A 1 91 ? -2.297 -40.564 41.416 1.00 50.16 91 GLY A N 1
ATOM 720 C CA . GLY A 1 91 ? -1.724 -40.838 40.095 1.00 50.16 91 GLY A CA 1
ATOM 721 C C . GLY A 1 91 ? -2.407 -40.161 38.909 1.00 50.16 91 GLY A C 1
ATOM 722 O O . GLY A 1 91 ? -1.918 -40.282 37.791 1.00 50.16 91 GLY A O 1
ATOM 723 N N . GLN A 1 92 ? -3.504 -39.426 39.105 1.00 44.69 92 GLN A N 1
ATOM 724 C CA . GLN A 1 92 ? -4.148 -38.701 38.010 1.00 44.69 92 GLN A CA 1
ATOM 725 C C . GLN A 1 92 ? -3.625 -37.270 37.951 1.00 44.69 92 GLN A C 1
ATOM 727 O O . GLN A 1 92 ? -4.149 -36.351 38.580 1.00 44.69 92 GLN A O 1
ATOM 732 N N . VAL A 1 93 ? -2.557 -37.101 37.175 1.00 47.78 93 VAL A N 1
ATOM 733 C CA . VAL A 1 93 ? -2.178 -35.811 36.604 1.00 47.78 93 VAL A CA 1
ATOM 734 C C . VAL A 1 93 ? -3.416 -35.321 35.853 1.00 47.78 93 VAL A C 1
ATOM 736 O O . VAL A 1 93 ? -3.842 -35.958 34.894 1.00 47.78 93 VAL A O 1
ATOM 739 N N . ARG A 1 94 ? -4.071 -34.250 36.319 1.00 52.50 94 ARG A N 1
ATOM 740 C CA . ARG A 1 94 ? -5.078 -33.604 35.475 1.00 52.50 94 ARG A CA 1
ATOM 741 C C . ARG A 1 94 ? -4.304 -33.042 34.299 1.00 52.50 94 ARG A C 1
ATOM 743 O O . ARG A 1 94 ? -3.464 -32.168 34.502 1.00 52.50 94 ARG A O 1
ATOM 750 N N . ASP A 1 95 ? -4.551 -33.580 33.113 1.00 44.81 95 ASP A N 1
ATOM 751 C CA . ASP A 1 95 ? -3.994 -33.055 31.878 1.00 44.81 95 ASP A CA 1
ATOM 752 C C . ASP A 1 95 ? -4.322 -31.562 31.807 1.00 44.81 95 ASP A C 1
ATOM 754 O O . ASP A 1 95 ? -5.463 -31.150 31.584 1.00 44.81 95 ASP A O 1
ATOM 758 N N . CYS A 1 96 ? -3.314 -30.729 32.067 1.00 49.97 96 CYS A N 1
ATOM 759 C CA . CYS A 1 96 ? -3.378 -29.317 31.758 1.00 49.97 96 CYS A CA 1
ATOM 760 C C . CYS A 1 96 ? -3.650 -29.223 30.257 1.00 49.97 96 CYS A C 1
ATOM 762 O O . CYS A 1 96 ? -2.831 -29.680 29.456 1.00 49.97 96 CYS A O 1
ATOM 764 N N . LEU A 1 97 ? -4.784 -28.632 29.868 1.00 62.59 97 LEU A N 1
ATOM 765 C CA . LEU A 1 97 ? -5.000 -28.273 28.470 1.00 62.59 97 LEU A CA 1
ATOM 766 C C . LEU A 1 97 ? -3.780 -27.471 27.990 1.00 62.59 97 LEU A C 1
ATOM 768 O O . LEU A 1 97 ? -3.355 -26.543 28.690 1.00 62.59 97 LEU A O 1
ATOM 772 N N . PRO A 1 98 ? -3.195 -27.815 26.830 1.00 61.88 98 PRO A N 1
ATOM 773 C CA . PRO A 1 98 ? -2.019 -27.119 26.345 1.00 61.88 98 PRO A CA 1
ATOM 774 C C . PRO A 1 98 ? -2.342 -25.626 26.204 1.00 61.88 98 PRO A C 1
ATOM 776 O O . PRO A 1 98 ? -3.445 -25.282 25.756 1.00 61.88 98 PRO A O 1
ATOM 779 N N . PRO A 1 99 ? -1.410 -24.720 26.560 1.00 53.84 99 PRO A N 1
ATOM 780 C CA . PRO A 1 99 ? -1.606 -23.302 26.314 1.00 53.84 99 PRO A CA 1
ATOM 781 C C . PRO A 1 99 ? -1.903 -23.135 24.829 1.00 53.84 99 PRO A C 1
ATOM 783 O O . PRO A 1 99 ? -1.131 -23.589 23.979 1.00 53.84 99 PRO A O 1
ATOM 786 N N . SER A 1 100 ? -3.058 -22.536 24.525 1.00 61.62 100 SER A N 1
ATOM 787 C CA . SER A 1 100 ? -3.496 -22.376 23.145 1.00 61.62 100 SER A CA 1
ATOM 788 C C . SER A 1 100 ? -2.364 -21.763 22.314 1.00 61.62 100 SER A C 1
ATOM 790 O O . SER A 1 100 ? -1.652 -20.852 22.755 1.00 61.62 100 SER A O 1
ATOM 792 N N . VAL A 1 101 ? -2.203 -22.258 21.090 1.00 55.06 101 VAL A N 1
ATOM 793 C CA . VAL A 1 101 ? -1.234 -21.776 20.091 1.00 55.06 101 VAL A CA 1
ATOM 794 C C . VAL A 1 101 ? -1.259 -20.250 19.881 1.00 55.06 101 VAL A C 1
ATOM 796 O O . VAL A 1 101 ? -0.282 -19.686 19.388 1.00 55.06 101 VAL A O 1
ATOM 799 N N . ALA A 1 102 ? -2.305 -19.554 20.345 1.00 51.97 102 ALA A N 1
ATOM 800 C CA . ALA A 1 102 ? -2.410 -18.098 20.358 1.00 51.97 102 ALA A CA 1
ATOM 801 C C . ALA A 1 102 ? -1.316 -17.390 21.186 1.00 51.97 102 ALA A C 1
ATOM 803 O O . ALA A 1 102 ? -0.969 -16.246 20.884 1.00 51.97 102 ALA A O 1
ATOM 804 N N . CYS A 1 103 ? -0.720 -18.046 22.188 1.00 51.34 103 CYS A N 1
ATOM 805 C CA . CYS A 1 103 ? 0.349 -17.429 22.982 1.00 51.34 103 CYS A CA 1
ATOM 806 C C . CYS A 1 103 ? 1.663 -17.282 22.200 1.00 51.34 103 CYS A C 1
ATOM 808 O O . CYS A 1 103 ? 2.407 -16.328 22.428 1.00 51.34 103 CYS A O 1
ATOM 810 N N . ARG A 1 104 ? 1.944 -18.168 21.234 1.00 46.88 104 ARG A N 1
ATOM 811 C CA . ARG A 1 104 ? 3.234 -18.171 20.520 1.00 46.88 104 ARG A CA 1
ATOM 812 C C . ARG A 1 104 ? 3.334 -17.058 19.468 1.00 46.88 104 ARG A C 1
ATOM 814 O O . ARG A 1 104 ? 4.415 -16.526 19.244 1.00 46.88 104 ARG A O 1
ATOM 821 N N . ALA A 1 105 ? 2.207 -16.627 18.898 1.00 48.78 105 ALA A N 1
ATOM 822 C CA . ALA A 1 105 ? 2.165 -15.532 17.924 1.00 48.78 105 ALA A CA 1
ATOM 823 C C . ALA A 1 105 ? 2.381 -14.134 18.546 1.00 48.78 105 ALA A C 1
ATOM 825 O O . ALA A 1 105 ? 2.709 -13.183 17.837 1.00 48.78 105 ALA A O 1
ATOM 826 N N . ARG A 1 106 ? 2.230 -13.986 19.873 1.00 52.06 106 ARG A N 1
ATOM 827 C CA . ARG A 1 106 ? 2.413 -12.698 20.566 1.00 52.06 106 ARG A CA 1
ATOM 828 C C . ARG A 1 106 ? 3.878 -12.266 20.685 1.00 52.06 106 ARG A C 1
ATOM 830 O O . ARG A 1 106 ? 4.132 -11.065 20.708 1.00 52.06 106 ARG A O 1
ATOM 837 N N . ALA A 1 107 ? 4.825 -13.205 20.722 1.00 49.41 107 ALA A N 1
ATOM 838 C CA . ALA A 1 107 ? 6.245 -12.884 20.890 1.00 49.41 107 ALA A CA 1
ATOM 839 C C . ALA A 1 107 ? 6.818 -12.134 19.672 1.00 49.41 107 ALA A C 1
ATOM 841 O O . ALA A 1 107 ? 7.427 -11.080 19.829 1.00 49.41 107 ALA A O 1
ATOM 842 N N . HIS A 1 108 ? 6.517 -12.599 18.456 1.00 48.88 108 HIS A N 1
ATOM 843 C CA . HIS A 1 108 ? 7.071 -12.021 17.224 1.00 48.88 108 HIS A CA 1
ATOM 844 C C . HIS A 1 108 ? 6.496 -10.629 16.888 1.00 48.88 108 HIS A C 1
ATOM 846 O O . HIS A 1 108 ? 7.125 -9.824 16.206 1.00 48.88 108 HIS A O 1
ATOM 852 N N . VAL A 1 109 ? 5.290 -10.318 17.378 1.00 53.53 109 VAL A N 1
ATOM 853 C CA . VAL A 1 109 ? 4.627 -9.022 17.145 1.00 53.53 109 VAL A CA 1
ATOM 854 C C . VAL A 1 109 ? 5.051 -7.964 18.173 1.00 53.53 109 VAL A C 1
ATOM 856 O O . VAL A 1 109 ? 5.090 -6.780 17.837 1.00 53.53 109 VAL A O 1
ATOM 859 N N . MET A 1 110 ? 5.392 -8.355 19.409 1.00 48.84 110 MET A N 1
ATOM 860 C CA . MET A 1 110 ? 5.911 -7.410 20.411 1.00 48.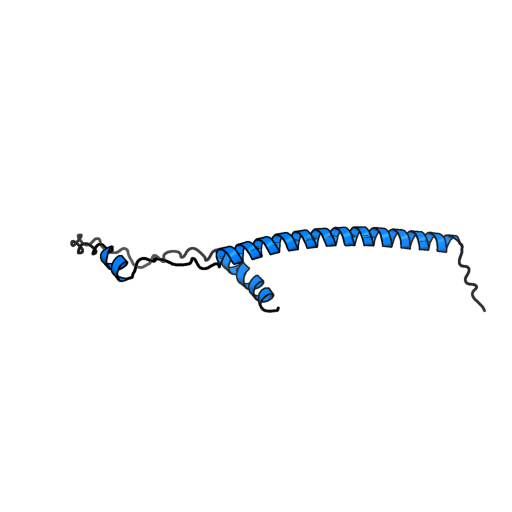84 110 MET A CA 1
ATOM 861 C C . MET A 1 110 ? 7.311 -6.894 20.059 1.00 48.84 110 MET A C 1
ATOM 863 O O . MET A 1 110 ? 7.587 -5.716 20.280 1.00 48.84 110 MET A O 1
ATOM 867 N N . GLU A 1 111 ? 8.157 -7.722 19.443 1.00 45.94 111 GLU A N 1
ATOM 868 C CA . GLU A 1 111 ? 9.516 -7.337 19.038 1.00 45.94 111 GLU A CA 1
ATOM 869 C C . GLU A 1 111 ? 9.527 -6.202 17.993 1.00 45.94 111 GLU A C 1
ATOM 871 O O . GLU A 1 111 ? 10.345 -5.288 18.067 1.00 45.94 111 GLU A O 1
ATOM 876 N N . TRP A 1 112 ? 8.549 -6.178 17.082 1.00 46.81 112 TRP A N 1
ATOM 877 C CA . TRP A 1 112 ? 8.385 -5.096 16.100 1.00 46.81 112 TRP A CA 1
ATOM 878 C C . TRP A 1 112 ? 7.822 -3.796 16.690 1.00 46.81 112 TRP A C 1
ATOM 880 O O . TRP A 1 112 ? 8.048 -2.716 16.143 1.00 46.81 112 TRP A O 1
ATOM 890 N N . SER A 1 113 ? 7.071 -3.875 17.791 1.00 50.91 113 SER A N 1
ATOM 891 C CA . SER A 1 113 ? 6.445 -2.697 18.400 1.00 50.91 113 SER A CA 1
ATOM 892 C C . SER A 1 113 ? 7.398 -1.902 19.293 1.00 50.91 113 SER A C 1
ATOM 894 O O . SER A 1 113 ? 7.129 -0.730 19.530 1.00 50.91 113 SER A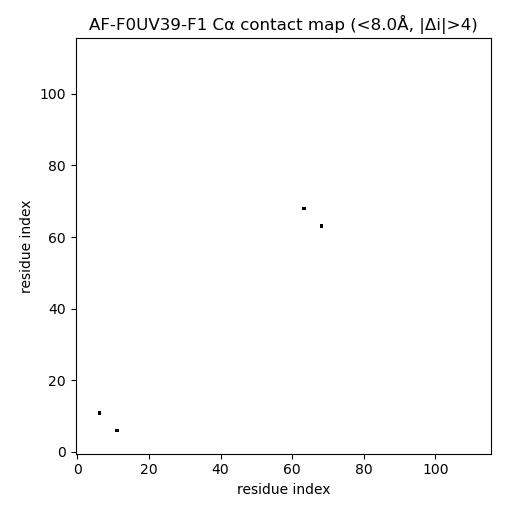 O 1
ATOM 896 N N . ASN A 1 114 ? 8.483 -2.517 19.774 1.00 47.22 114 ASN A N 1
ATOM 897 C CA . ASN A 1 114 ? 9.453 -1.893 20.683 1.00 47.22 114 ASN A CA 1
ATOM 898 C C . ASN A 1 114 ? 10.681 -1.304 19.958 1.00 47.22 114 ASN A C 1
ATOM 900 O O . ASN A 1 114 ? 11.646 -0.892 20.593 1.00 47.22 114 ASN A O 1
ATOM 904 N N . LYS A 1 115 ? 10.667 -1.305 18.618 1.00 52.66 115 LYS A N 1
ATOM 905 C CA . LYS A 1 115 ? 11.737 -0.763 17.766 1.00 52.66 115 LYS A CA 1
ATOM 906 C C . LYS A 1 115 ? 11.344 0.548 17.075 1.00 52.66 115 LYS A C 1
ATOM 908 O O . LYS A 1 115 ? 11.916 0.891 16.043 1.00 52.66 115 LYS A O 1
ATOM 913 N N . ARG A 1 116 ? 10.343 1.244 17.616 1.00 42.84 116 ARG A N 1
ATOM 914 C CA . ARG A 1 116 ? 9.841 2.519 17.108 1.00 42.84 116 ARG A CA 1
ATOM 915 C C . ARG A 1 116 ? 9.947 3.597 18.171 1.00 42.84 116 ARG A C 1
ATOM 917 O O . ARG A 1 116 ? 9.670 3.260 19.341 1.00 42.84 116 ARG A O 1
#

Mean predicted aligned error: 19.64 Å

pLDDT: mean 73.62, std 20.08, range [40.44, 98.25]